Protein AF-A0A2E8VAV9-F1 (afdb_monomer)

Structure (mmCIF, N/CA/C/O backbone):
data_AF-A0A2E8VAV9-F1
#
_entry.id   AF-A0A2E8VAV9-F1
#
loop_
_atom_site.group_PDB
_atom_site.id
_atom_site.type_symbol
_atom_site.label_atom_id
_atom_site.label_alt_id
_atom_site.label_comp_id
_atom_site.label_asym_id
_atom_site.label_entity_id
_atom_site.label_seq_id
_atom_site.pdbx_PDB_ins_code
_atom_site.Cartn_x
_atom_site.Cartn_y
_atom_site.Cartn_z
_atom_site.occupancy
_atom_site.B_iso_or_equiv
_atom_site.auth_seq_id
_atom_site.auth_comp_id
_atom_site.auth_asym_id
_atom_site.auth_atom_id
_atom_site.pdbx_PDB_model_num
ATOM 1 N N . MET A 1 1 ? 38.038 12.857 -55.391 1.00 61.06 1 MET A N 1
ATOM 2 C CA . MET A 1 1 ? 37.938 12.371 -53.999 1.00 61.06 1 MET A CA 1
ATOM 3 C C . MET A 1 1 ? 38.548 10.987 -53.971 1.00 61.06 1 MET A C 1
ATOM 5 O O . MET A 1 1 ? 38.144 10.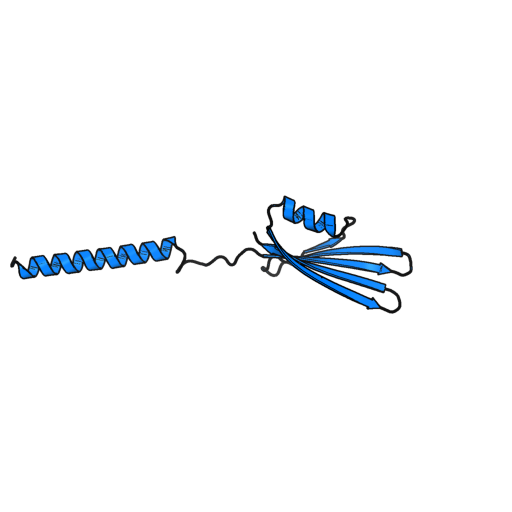172 -54.799 1.00 61.06 1 MET A O 1
ATOM 9 N N . ASN A 1 2 ? 39.559 10.749 -53.139 1.00 81.75 2 ASN A N 1
ATOM 10 C CA . ASN A 1 2 ? 40.266 9.472 -53.166 1.00 81.75 2 ASN A CA 1
ATOM 11 C C . ASN A 1 2 ? 39.434 8.371 -52.483 1.00 81.75 2 ASN A C 1
ATOM 13 O O . ASN A 1 2 ? 38.562 8.671 -51.664 1.00 81.75 2 ASN A O 1
ATOM 17 N N . PRO A 1 3 ? 39.672 7.089 -52.811 1.00 79.69 3 PRO A N 1
ATOM 18 C CA . PRO A 1 3 ? 38.932 5.967 -52.229 1.00 79.69 3 PRO A CA 1
ATOM 19 C C . PRO A 1 3 ? 38.950 5.963 -50.693 1.00 79.69 3 PRO A C 1
ATOM 21 O O . PRO A 1 3 ? 37.939 5.655 -50.065 1.00 79.69 3 PRO A O 1
ATOM 24 N N . THR A 1 4 ? 40.069 6.382 -50.098 1.00 78.44 4 THR A N 1
ATOM 25 C CA . THR A 1 4 ? 40.251 6.521 -48.648 1.00 78.44 4 THR A CA 1
ATOM 26 C C . THR A 1 4 ? 39.309 7.563 -48.046 1.00 78.44 4 THR A C 1
ATOM 28 O 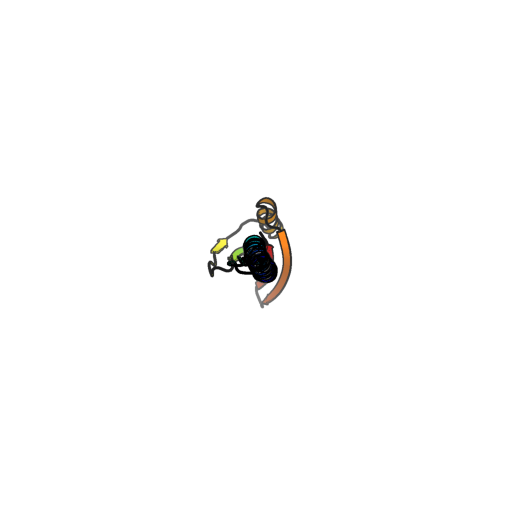O . THR A 1 4 ? 38.622 7.264 -47.076 1.00 78.44 4 THR A O 1
ATOM 31 N N . ASP A 1 5 ? 39.180 8.738 -48.670 1.00 77.94 5 ASP A N 1
ATOM 32 C CA . ASP A 1 5 ? 38.284 9.810 -48.206 1.00 77.94 5 ASP A CA 1
ATOM 33 C C . ASP A 1 5 ? 36.818 9.350 -48.203 1.00 77.94 5 ASP A C 1
ATOM 35 O O . ASP A 1 5 ? 36.033 9.688 -47.316 1.00 77.94 5 ASP A O 1
ATOM 39 N N . ARG A 1 6 ? 36.446 8.532 -49.196 1.00 80.88 6 ARG A N 1
ATOM 40 C CA . ARG A 1 6 ? 35.097 7.969 -49.323 1.00 80.88 6 ARG A CA 1
ATOM 41 C C . ARG A 1 6 ? 34.812 6.927 -48.241 1.00 80.88 6 ARG A C 1
ATOM 43 O O . ARG A 1 6 ? 33.712 6.917 -47.693 1.00 80.88 6 ARG A O 1
ATOM 50 N N . ALA A 1 7 ? 35.791 6.082 -47.921 1.00 85.19 7 ALA A N 1
ATOM 51 C CA . ALA A 1 7 ? 35.685 5.107 -46.839 1.00 85.19 7 ALA A CA 1
ATOM 52 C C . ALA A 1 7 ? 35.594 5.796 -45.467 1.00 85.19 7 ALA A C 1
ATOM 54 O O . ALA A 1 7 ? 34.743 5.436 -44.656 1.00 85.19 7 ALA A O 1
ATOM 55 N N . SER A 1 8 ? 36.400 6.836 -45.231 1.00 86.38 8 SER A N 1
ATOM 56 C CA . SER A 1 8 ? 36.353 7.628 -43.997 1.00 86.38 8 SER A CA 1
ATOM 57 C C . SER A 1 8 ? 34.995 8.303 -43.796 1.00 86.38 8 SER A C 1
ATOM 59 O O . SER A 1 8 ? 34.424 8.203 -42.712 1.00 86.38 8 SER A O 1
ATOM 61 N N . LEU A 1 9 ? 34.426 8.920 -44.838 1.00 87.25 9 LEU A N 1
ATOM 62 C CA . LEU A 1 9 ? 33.085 9.516 -44.769 1.00 87.25 9 LEU A CA 1
ATOM 63 C C . LEU A 1 9 ? 31.996 8.482 -44.464 1.00 87.25 9 LEU A C 1
ATOM 65 O O . LEU A 1 9 ? 31.082 8.762 -43.690 1.00 87.25 9 LEU A O 1
ATOM 69 N N . PHE A 1 10 ? 32.105 7.280 -45.031 1.00 90.56 10 PHE A N 1
ATOM 70 C CA . PHE A 1 10 ? 31.164 6.197 -44.759 1.00 90.56 10 PHE A CA 1
ATOM 71 C C . PHE A 1 10 ? 31.232 5.736 -43.297 1.00 90.56 10 PHE A C 1
ATOM 73 O O . PHE A 1 10 ? 30.199 5.617 -42.643 1.00 90.56 10 PHE A O 1
ATOM 80 N N . ILE A 1 11 ? 32.439 5.551 -42.754 1.00 92.62 11 ILE A N 1
ATOM 81 C CA . ILE A 1 11 ? 32.639 5.153 -41.351 1.00 92.62 11 ILE A CA 1
ATOM 82 C C . ILE A 1 11 ? 32.085 6.212 -40.396 1.00 92.62 11 ILE A C 1
ATOM 84 O O . ILE A 1 11 ? 31.408 5.867 -39.426 1.00 92.62 11 ILE A O 1
ATOM 88 N N . VAL A 1 12 ? 32.327 7.496 -40.677 1.00 92.19 12 VAL A N 1
ATOM 89 C CA . VAL A 1 12 ? 31.799 8.601 -39.864 1.00 92.19 12 VAL A CA 1
ATOM 90 C C . VAL A 1 12 ? 30.271 8.631 -39.921 1.00 92.19 12 VAL A C 1
ATOM 92 O O . VAL A 1 12 ? 29.629 8.747 -38.880 1.00 92.19 12 VAL A O 1
ATOM 95 N N . GLY A 1 13 ? 29.681 8.453 -41.106 1.00 92.75 13 GLY A N 1
ATOM 96 C CA . GLY A 1 13 ? 28.227 8.402 -41.274 1.00 92.75 13 GLY A CA 1
ATOM 97 C C . GLY A 1 13 ? 27.577 7.238 -40.523 1.00 92.75 13 GLY A C 1
ATOM 98 O O . GLY A 1 13 ? 26.599 7.440 -39.805 1.00 92.75 13 GLY A O 1
ATOM 99 N N . VAL A 1 14 ? 28.149 6.034 -40.625 1.00 94.50 14 VAL A N 1
ATOM 100 C CA . VAL A 1 14 ? 27.657 4.848 -39.902 1.00 94.50 14 VAL A CA 1
ATOM 101 C C . VAL A 1 14 ? 27.803 5.029 -38.390 1.00 94.50 14 VAL A C 1
ATOM 103 O O . VAL A 1 14 ? 26.868 4.739 -37.647 1.00 94.50 14 VAL A O 1
ATOM 106 N N . SER A 1 15 ? 28.935 5.563 -37.929 1.00 94.25 15 SER A N 1
ATOM 107 C CA . SER A 1 15 ? 29.163 5.841 -36.505 1.00 94.25 15 SER A CA 1
ATOM 108 C C . SER A 1 15 ? 28.146 6.842 -35.957 1.00 94.25 15 SER A C 1
ATOM 110 O O . SER A 1 15 ? 27.568 6.618 -34.896 1.00 94.25 15 SER A O 1
ATOM 112 N N . LEU A 1 16 ? 27.875 7.919 -36.701 1.00 94.81 16 LEU A N 1
ATOM 113 C CA . LEU A 1 16 ? 26.890 8.924 -36.308 1.00 94.81 16 LEU A CA 1
ATOM 114 C C . LEU A 1 16 ? 25.478 8.331 -36.239 1.00 94.81 16 LEU A C 1
ATOM 116 O O . LEU A 1 16 ? 24.757 8.569 -35.271 1.00 94.81 16 LEU A O 1
ATOM 120 N N . PHE A 1 17 ? 25.100 7.523 -37.232 1.00 95.38 17 PHE A N 1
ATOM 121 C CA . PHE A 1 17 ? 23.807 6.842 -37.247 1.00 95.38 17 PHE A CA 1
ATOM 122 C C . PHE A 1 17 ? 23.633 5.907 -36.043 1.00 95.38 17 PHE A C 1
ATOM 124 O O . PHE A 1 17 ? 22.573 5.904 -35.415 1.00 95.38 17 PHE A O 1
ATOM 131 N N . LEU A 1 18 ? 24.676 5.153 -35.683 1.00 95.25 18 LEU A N 1
ATOM 132 C CA . LEU A 1 18 ? 24.654 4.277 -34.512 1.00 95.25 18 LEU A CA 1
ATOM 133 C C . LEU A 1 18 ? 24.489 5.069 -33.212 1.00 95.25 18 LEU A C 1
ATOM 135 O O . LEU A 1 18 ? 23.650 4.703 -32.397 1.00 95.25 18 LEU A O 1
ATOM 139 N N . ILE A 1 19 ? 25.226 6.170 -33.035 1.00 93.62 19 ILE A N 1
ATOM 140 C CA . ILE A 1 19 ? 25.120 7.019 -31.836 1.00 93.62 19 ILE A CA 1
ATOM 141 C C . ILE A 1 19 ? 23.696 7.566 -31.680 1.00 93.62 19 ILE A C 1
ATOM 143 O O . ILE A 1 19 ? 23.123 7.485 -30.594 1.00 93.62 19 ILE A O 1
ATOM 147 N N . ILE A 1 20 ? 23.104 8.076 -32.765 1.00 91.62 20 ILE A N 1
ATOM 148 C CA . ILE A 1 20 ? 21.733 8.606 -32.748 1.00 91.62 20 ILE A CA 1
ATOM 149 C C . ILE A 1 20 ? 20.728 7.490 -32.442 1.00 91.62 20 ILE A C 1
ATOM 151 O O . ILE A 1 20 ? 19.863 7.668 -31.588 1.00 91.62 20 ILE A O 1
ATOM 155 N N . SER A 1 21 ? 20.862 6.330 -33.088 1.00 90.25 21 SER A N 1
ATOM 156 C CA . SER A 1 21 ? 19.950 5.195 -32.895 1.00 90.25 21 SER A CA 1
ATOM 157 C C . SER A 1 21 ? 19.996 4.658 -31.463 1.00 90.25 21 SER A C 1
ATOM 159 O O . SER A 1 21 ? 18.958 4.378 -30.871 1.00 90.25 21 SER A O 1
ATOM 161 N N . VAL A 1 22 ? 21.193 4.561 -30.880 1.00 88.00 22 VAL A N 1
ATOM 162 C CA . VAL A 1 22 ? 21.384 4.150 -29.484 1.00 88.00 22 VAL A CA 1
ATOM 163 C C . VAL A 1 22 ? 20.801 5.191 -28.525 1.00 88.00 22 VAL A C 1
ATOM 165 O O . VAL A 1 22 ? 20.123 4.823 -27.568 1.00 88.00 22 VAL A O 1
ATOM 168 N N . GLY A 1 23 ? 20.998 6.485 -28.799 1.00 84.44 23 GLY A N 1
ATOM 169 C CA . GLY A 1 23 ? 20.378 7.565 -28.028 1.00 84.44 23 GLY A CA 1
ATOM 170 C C . GLY A 1 23 ? 18.847 7.488 -28.035 1.00 84.44 23 GLY A C 1
ATOM 171 O O . GLY A 1 23 ? 18.230 7.544 -26.973 1.00 84.44 23 GLY A O 1
ATOM 172 N N . PHE A 1 24 ? 18.243 7.270 -29.208 1.00 84.44 24 PHE A N 1
ATOM 173 C CA . PHE A 1 24 ? 16.798 7.060 -29.348 1.00 84.44 24 PHE A CA 1
ATOM 174 C C . PHE A 1 24 ? 16.313 5.819 -28.597 1.00 84.44 24 PHE A C 1
ATOM 176 O O . PHE A 1 24 ? 15.324 5.899 -27.872 1.00 84.44 24 PHE A O 1
ATOM 183 N N . PHE A 1 25 ? 17.028 4.697 -28.706 1.00 83.31 25 PHE A N 1
ATOM 184 C CA . PHE A 1 25 ? 16.687 3.469 -27.989 1.00 83.31 25 PHE A CA 1
ATOM 185 C C . PHE A 1 25 ? 16.674 3.684 -26.471 1.00 83.31 25 PHE A C 1
ATOM 187 O O . PHE A 1 25 ? 15.735 3.280 -25.789 1.00 83.31 25 PHE A O 1
ATOM 194 N N . PHE A 1 26 ? 17.679 4.373 -25.926 1.00 79.38 26 PHE A N 1
ATOM 195 C CA . PHE A 1 26 ? 17.710 4.673 -24.496 1.00 79.38 26 PHE A CA 1
ATOM 196 C C . PHE A 1 26 ? 16.622 5.661 -24.056 1.00 79.38 26 PHE A C 1
ATOM 198 O O . PHE A 1 26 ? 16.134 5.561 -22.927 1.00 79.38 26 PHE A O 1
ATOM 205 N N . GLN A 1 27 ? 16.232 6.595 -24.926 1.00 76.75 27 GLN A N 1
ATOM 206 C CA . GLN A 1 27 ? 15.125 7.513 -24.666 1.00 76.75 27 GLN A CA 1
ATOM 207 C C . GLN A 1 27 ? 13.771 6.784 -24.656 1.00 76.75 27 GLN A C 1
ATOM 209 O O . GLN A 1 27 ? 12.992 6.993 -23.730 1.00 76.75 27 GLN A O 1
ATOM 214 N N . GLU A 1 28 ? 13.500 5.904 -25.627 1.00 72.00 28 GLU A N 1
ATOM 215 C CA . GLU A 1 28 ? 12.261 5.106 -25.673 1.00 72.00 28 GLU A CA 1
ATOM 216 C C . GLU A 1 28 ? 12.137 4.143 -24.491 1.00 72.00 28 GLU A C 1
ATOM 218 O O . GLU A 1 28 ? 11.056 3.985 -23.930 1.00 72.00 28 GLU A O 1
ATOM 223 N N . GLN A 1 29 ? 13.246 3.531 -24.072 1.00 70.50 29 GLN A N 1
ATOM 224 C CA . GLN A 1 29 ? 13.277 2.641 -22.908 1.00 70.50 29 GLN A CA 1
ATOM 225 C C . GLN A 1 29 ? 13.204 3.397 -21.570 1.00 70.50 29 GLN A C 1
ATOM 227 O O . GLN A 1 29 ? 13.252 2.776 -20.511 1.00 70.50 29 GLN A O 1
ATOM 232 N N . GLY A 1 30 ? 13.125 4.734 -21.590 1.00 61.19 30 GLY A N 1
ATOM 233 C CA . GLY A 1 30 ? 13.035 5.548 -20.378 1.00 61.19 30 GLY A CA 1
ATOM 234 C C . GLY A 1 30 ? 14.271 5.458 -19.479 1.00 61.19 30 GLY A C 1
ATOM 235 O O . GLY A 1 30 ? 14.200 5.838 -18.314 1.00 61.19 30 GLY A O 1
ATOM 236 N N . ILE A 1 31 ? 15.412 4.988 -20.000 1.00 66.62 31 ILE A N 1
ATOM 237 C CA . ILE A 1 31 ? 16.658 4.828 -19.229 1.00 66.62 31 ILE A CA 1
ATOM 238 C C . ILE A 1 31 ? 17.217 6.197 -18.813 1.00 66.62 31 ILE A C 1
ATOM 240 O O . ILE A 1 31 ? 17.789 6.325 -17.733 1.00 66.62 31 ILE A O 1
ATOM 244 N N . PHE A 1 32 ? 16.990 7.226 -19.636 1.00 63.78 32 PHE A N 1
ATOM 245 C CA . PHE A 1 32 ? 17.328 8.625 -19.340 1.00 63.78 32 PHE A CA 1
ATOM 246 C C . PHE A 1 32 ? 16.096 9.523 -19.115 1.00 63.78 32 PHE A C 1
ATOM 248 O O . PHE A 1 32 ? 16.238 10.741 -19.027 1.00 63.78 32 PHE A O 1
ATOM 255 N N . GLY A 1 33 ? 14.890 8.947 -19.058 1.00 56.66 33 GLY A N 1
ATOM 256 C CA . GLY A 1 33 ? 13.657 9.680 -18.756 1.00 56.66 33 GLY A CA 1
ATOM 257 C C . GLY A 1 33 ? 13.394 9.755 -17.252 1.00 56.66 33 GLY A C 1
ATOM 258 O O . GLY A 1 33 ? 13.986 9.003 -16.480 1.00 56.66 33 GLY A O 1
ATOM 259 N N . GLU A 1 34 ? 12.481 10.635 -16.825 1.00 54.62 34 GLU A N 1
ATOM 260 C CA . GLU A 1 34 ? 11.915 10.563 -15.474 1.00 54.62 34 GLU A CA 1
ATOM 261 C C . GLU A 1 34 ? 11.302 9.173 -15.285 1.00 54.62 34 GLU A C 1
ATOM 263 O O . GLU A 1 34 ? 10.220 8.875 -15.799 1.00 54.62 34 GLU A O 1
ATOM 268 N N . GLN A 1 35 ? 12.005 8.299 -14.565 1.00 52.31 35 GLN A N 1
ATOM 269 C CA . GLN A 1 35 ? 11.401 7.082 -14.055 1.00 52.31 35 GLN A CA 1
ATOM 270 C C . GLN A 1 35 ? 10.329 7.541 -13.081 1.00 52.31 35 GLN A C 1
ATOM 272 O O . GLN A 1 35 ? 10.639 7.915 -11.951 1.00 52.31 35 GLN A O 1
ATOM 277 N N . LYS A 1 36 ? 9.071 7.573 -13.532 1.00 55.22 36 LYS A N 1
ATOM 278 C CA . LYS A 1 36 ? 7.953 7.759 -12.616 1.00 55.22 36 LYS A CA 1
ATOM 279 C C . LYS A 1 36 ? 8.053 6.608 -11.623 1.00 55.22 36 LYS A C 1
ATOM 281 O O . LYS A 1 36 ? 7.935 5.456 -12.058 1.00 55.22 36 LYS A O 1
ATOM 286 N N . PRO A 1 37 ? 8.348 6.877 -10.339 1.00 57.88 37 PRO A N 1
ATOM 287 C CA . PRO A 1 37 ? 8.350 5.813 -9.357 1.00 57.88 37 PRO A CA 1
ATOM 288 C C . PRO A 1 37 ? 6.982 5.125 -9.436 1.00 57.88 37 PRO A C 1
ATOM 290 O O . PRO A 1 37 ? 5.985 5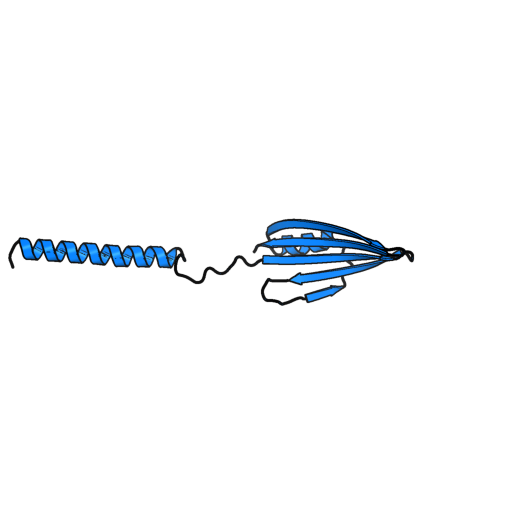.798 -9.730 1.00 57.88 37 PRO A O 1
ATOM 293 N N . PRO A 1 38 ? 6.915 3.797 -9.245 1.00 61.25 38 PRO A N 1
ATOM 294 C CA . PRO A 1 38 ? 5.635 3.111 -9.230 1.00 61.25 38 PRO A CA 1
ATOM 295 C C . PRO A 1 38 ? 4.697 3.844 -8.276 1.00 61.25 38 PRO A C 1
ATOM 297 O O . PRO A 1 38 ? 5.116 4.220 -7.180 1.00 61.25 38 PRO A O 1
ATOM 300 N N . SER A 1 39 ? 3.460 4.094 -8.705 1.00 73.94 39 SER A N 1
ATOM 301 C CA . SER A 1 39 ? 2.494 4.738 -7.823 1.00 73.94 39 SER A CA 1
ATOM 302 C C . SER A 1 39 ? 2.129 3.716 -6.756 1.00 73.94 39 SER A C 1
ATOM 304 O O . SER A 1 39 ? 1.471 2.709 -7.032 1.00 73.94 39 SER A O 1
ATOM 306 N N . TYR A 1 40 ? 2.642 3.937 -5.551 1.00 80.44 40 TYR A N 1
ATOM 307 C CA . TYR A 1 40 ? 2.306 3.135 -4.390 1.00 80.44 40 TYR A CA 1
ATOM 308 C C . TYR A 1 40 ? 1.156 3.800 -3.651 1.00 80.44 40 TYR A C 1
ATOM 310 O O . TYR A 1 40 ? 1.078 5.021 -3.564 1.00 80.44 40 TYR A O 1
ATOM 318 N N . LEU A 1 41 ? 0.265 2.979 -3.113 1.00 86.38 41 LEU A N 1
ATOM 319 C CA . LEU A 1 41 ? -0.757 3.422 -2.183 1.00 86.38 41 LEU A CA 1
ATOM 320 C C . LEU A 1 41 ? -0.634 2.578 -0.919 1.00 86.38 41 LEU A C 1
ATOM 322 O O . LEU A 1 41 ? -0.797 1.358 -0.954 1.00 86.38 41 LEU A O 1
ATOM 326 N N . ILE A 1 42 ? -0.340 3.225 0.200 1.00 88.62 42 ILE A N 1
ATOM 327 C CA . ILE A 1 42 ? -0.286 2.598 1.513 1.00 88.62 42 ILE A CA 1
ATOM 328 C C . ILE A 1 42 ? -1.604 2.907 2.216 1.00 88.62 42 ILE A C 1
ATOM 330 O O . ILE A 1 42 ? -1.946 4.060 2.464 1.00 88.62 42 ILE A O 1
ATOM 334 N N . VAL A 1 43 ? -2.355 1.860 2.543 1.00 89.25 43 VAL A N 1
ATOM 335 C CA . VAL A 1 43 ? -3.629 1.964 3.254 1.00 89.25 43 VAL A CA 1
ATOM 336 C C . VAL A 1 43 ? -3.450 1.400 4.653 1.00 89.25 43 VAL A C 1
ATOM 338 O O . VAL A 1 43 ? -3.281 0.194 4.826 1.00 89.25 43 VAL A O 1
ATOM 341 N N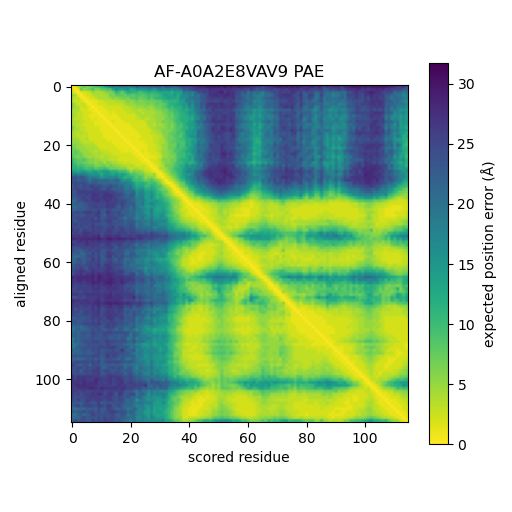 . THR A 1 44 ? -3.510 2.259 5.666 1.00 89.38 44 THR A N 1
ATOM 342 C CA . THR A 1 44 ? -3.456 1.852 7.075 1.00 89.38 44 THR A CA 1
ATOM 343 C C . THR A 1 44 ? -4.855 1.850 7.670 1.00 89.38 44 THR A C 1
ATOM 345 O O . THR A 1 44 ? -5.513 2.879 7.745 1.00 89.38 44 THR A O 1
ATOM 348 N N . ILE A 1 45 ? -5.314 0.693 8.125 1.00 90.38 45 ILE A N 1
ATOM 349 C CA . ILE A 1 45 ? -6.610 0.490 8.764 1.00 90.38 45 ILE A CA 1
ATOM 350 C C . ILE A 1 45 ? -6.358 0.309 10.260 1.00 90.38 45 ILE A C 1
ATOM 352 O O . ILE A 1 45 ? -5.837 -0.717 10.689 1.00 90.38 45 ILE A O 1
ATOM 356 N N . SER A 1 46 ? -6.730 1.304 11.055 1.00 89.31 46 SER A N 1
ATOM 357 C CA . SER A 1 46 ? -6.696 1.249 12.514 1.00 89.31 46 SER A CA 1
ATOM 358 C C . SER A 1 46 ? -8.073 0.863 13.032 1.00 89.31 46 SER A C 1
ATOM 360 O O . SER A 1 46 ? -9.017 1.639 12.900 1.00 89.31 46 SER A O 1
ATOM 362 N N . LEU A 1 47 ? -8.176 -0.309 13.644 1.00 88.50 47 LEU A N 1
ATOM 363 C CA . LEU A 1 47 ? -9.358 -0.788 14.343 1.00 88.50 47 LEU A CA 1
ATOM 364 C C . LEU A 1 47 ? -9.107 -0.706 15.848 1.00 88.50 47 LEU A C 1
ATOM 366 O O . LEU A 1 47 ? -8.176 -1.323 16.352 1.00 88.50 47 LEU A O 1
ATOM 370 N N . GLU A 1 48 ? -9.922 0.066 16.548 1.00 87.06 48 GLU A N 1
ATOM 371 C CA . GLU A 1 48 ? -9.864 0.219 17.999 1.00 87.06 48 GLU A CA 1
ATOM 372 C C . GLU A 1 48 ? -11.177 -0.283 18.599 1.00 87.06 48 GLU A C 1
ATOM 374 O O . GLU A 1 48 ? -12.255 0.173 18.206 1.00 87.06 48 GLU A O 1
ATOM 379 N N . GLU A 1 49 ? -11.077 -1.248 19.509 1.00 84.00 49 GLU A N 1
ATOM 380 C CA . GLU A 1 49 ? -12.195 -1.817 20.257 1.00 84.00 49 GLU A CA 1
ATOM 381 C C . GLU A 1 49 ? -12.018 -1.481 21.741 1.00 84.00 49 GLU A C 1
ATOM 383 O O . GLU A 1 49 ? -10.991 -1.783 22.359 1.00 84.00 49 GLU A O 1
ATOM 388 N N . SER A 1 50 ? -13.008 -0.792 22.306 1.00 80.44 50 SER A N 1
ATOM 389 C CA . SER A 1 50 ? -13.040 -0.454 23.729 1.00 80.44 50 SER A CA 1
ATOM 390 C C . SER A 1 50 ? -13.712 -1.565 24.544 1.00 80.44 50 SER A C 1
ATOM 392 O O . SER A 1 50 ? -14.512 -2.342 24.023 1.00 80.44 50 SER A O 1
ATOM 394 N N . ILE A 1 51 ? -13.483 -1.591 25.865 1.00 74.44 51 ILE A N 1
ATOM 395 C CA . ILE A 1 51 ? -14.212 -2.503 26.777 1.00 74.44 51 ILE A CA 1
ATOM 396 C C . ILE A 1 51 ? -15.740 -2.295 26.691 1.00 74.44 51 ILE A C 1
ATOM 398 O O . ILE A 1 51 ? -16.506 -3.223 26.935 1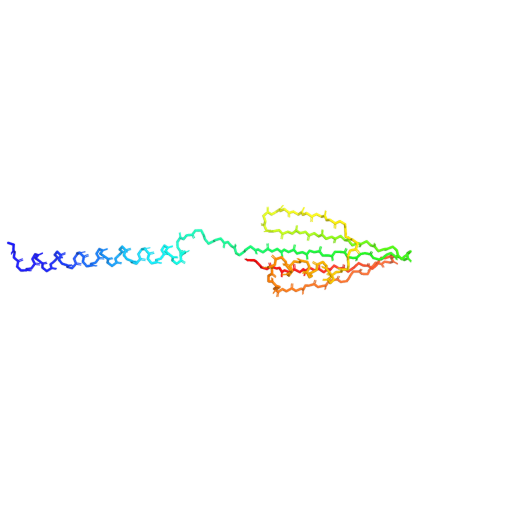.00 74.44 51 ILE A O 1
ATOM 402 N N . SER A 1 52 ? -16.206 -1.092 26.328 1.00 77.00 52 SER A N 1
ATOM 403 C CA . SER A 1 52 ? -17.638 -0.812 26.138 1.00 77.00 52 SER A CA 1
ATOM 404 C C . SER A 1 52 ? -18.220 -1.411 24.848 1.00 77.00 52 SER A C 1
ATOM 406 O O . SER A 1 52 ? -19.419 -1.274 24.613 1.00 77.00 52 SER A O 1
ATOM 408 N N . GLY A 1 53 ? -17.407 -2.087 24.027 1.00 75.19 53 GLY A N 1
ATOM 409 C CA . GLY A 1 53 ? -17.811 -2.687 22.755 1.00 75.19 53 GLY A CA 1
ATOM 410 C C . GLY A 1 53 ? -17.916 -1.682 21.606 1.00 75.19 53 GLY A C 1
ATOM 411 O O . GLY A 1 53 ? -18.384 -2.036 20.521 1.00 75.19 53 GLY A O 1
ATOM 412 N N . GLU A 1 54 ? -17.492 -0.433 21.818 1.00 79.25 54 GLU A N 1
ATOM 413 C CA . GLU A 1 54 ? -17.425 0.556 20.747 1.00 79.25 54 GLU A CA 1
ATOM 414 C C . GLU A 1 54 ? -16.268 0.213 19.809 1.00 79.25 54 GLU A C 1
ATOM 416 O O . GLU A 1 54 ? -15.129 0.021 20.238 1.00 79.25 54 GLU A O 1
ATOM 421 N N . LYS A 1 55 ? -16.577 0.142 18.511 1.00 81.69 55 LYS A N 1
ATOM 422 C CA . LYS A 1 55 ? -15.616 -0.145 17.445 1.00 81.69 55 LYS A CA 1
ATOM 423 C C . LYS A 1 55 ? -15.395 1.100 16.615 1.00 81.69 55 LYS A C 1
ATOM 425 O O . LYS A 1 55 ? -16.331 1.619 16.008 1.00 81.69 55 LYS A O 1
ATOM 430 N N . LYS A 1 56 ? -14.147 1.545 16.539 1.00 83.88 56 LYS A N 1
ATOM 431 C CA . LYS A 1 56 ? -13.736 2.664 15.696 1.00 83.88 56 LYS A CA 1
ATOM 432 C C . LYS A 1 56 ? -12.770 2.165 14.635 1.00 83.88 56 LYS A C 1
ATOM 434 O O . LYS A 1 56 ? -11.716 1.631 14.963 1.00 83.88 56 LYS A O 1
ATOM 439 N N . ILE A 1 57 ? -13.122 2.359 13.365 1.00 86.06 57 ILE A N 1
ATOM 440 C CA . ILE A 1 57 ? -12.259 2.026 12.229 1.00 86.06 57 ILE A CA 1
ATOM 441 C C . ILE A 1 57 ? -11.860 3.323 11.537 1.00 86.06 57 ILE A C 1
ATOM 443 O O . ILE A 1 57 ? -12.712 4.069 11.051 1.00 86.06 57 ILE A O 1
ATOM 447 N N . VAL A 1 58 ? -10.561 3.593 11.498 1.00 86.19 58 VAL A N 1
ATOM 448 C CA . VAL A 1 58 ? -9.982 4.742 10.799 1.00 86.19 58 VAL A CA 1
ATOM 449 C C . VAL A 1 58 ? -9.084 4.223 9.691 1.00 86.19 58 VAL A C 1
ATOM 451 O O . VAL A 1 58 ? -8.241 3.362 9.932 1.00 86.19 58 VAL A O 1
ATOM 454 N N . VAL A 1 59 ? -9.279 4.731 8.481 1.00 86.88 59 VAL A N 1
ATOM 455 C CA . VAL A 1 59 ? -8.479 4.389 7.306 1.00 86.88 59 VAL A CA 1
ATOM 456 C C . VAL A 1 59 ? -7.618 5.589 6.951 1.00 86.88 59 VAL A C 1
ATOM 458 O O . VAL A 1 59 ? -8.145 6.688 6.804 1.00 86.88 59 VAL A O 1
ATOM 461 N N . TYR A 1 60 ? -6.316 5.370 6.828 1.00 86.69 60 TYR A N 1
ATOM 462 C CA . TYR A 1 60 ? -5.345 6.345 6.357 1.00 86.69 60 TYR A CA 1
ATOM 463 C C . TYR A 1 60 ? -4.849 5.912 4.986 1.00 86.69 60 TYR A C 1
ATOM 465 O O . TYR A 1 60 ? -4.409 4.775 4.830 1.00 86.69 60 TYR A O 1
ATOM 473 N N . GLU A 1 61 ? -4.927 6.808 4.017 1.00 87.44 61 GLU A N 1
ATOM 474 C CA . GLU A 1 61 ? -4.364 6.632 2.680 1.00 87.44 61 GLU A CA 1
ATOM 475 C C . GLU A 1 61 ? -3.113 7.501 2.557 1.00 87.44 61 GLU A C 1
ATOM 477 O O . GLU A 1 61 ? -3.167 8.677 2.917 1.00 87.44 61 GLU A O 1
ATOM 482 N N . ASP A 1 62 ? -2.018 6.922 2.067 1.00 84.75 62 ASP A N 1
ATOM 483 C CA . ASP A 1 62 ? -0.774 7.612 1.719 1.00 84.75 62 ASP A CA 1
ATOM 484 C C . ASP A 1 62 ? -0.351 7.187 0.306 1.00 84.75 62 ASP A C 1
ATOM 486 O O . ASP A 1 62 ? -0.108 6.007 0.043 1.00 84.75 62 ASP A O 1
ATOM 490 N N . ASP A 1 63 ? -0.316 8.145 -0.616 1.00 80.00 63 ASP A N 1
ATOM 491 C CA . ASP A 1 63 ? 0.047 7.964 -2.026 1.00 80.00 63 ASP A CA 1
ATOM 492 C C . ASP A 1 63 ? 1.543 8.207 -2.306 1.00 80.00 63 ASP A C 1
ATOM 494 O O . ASP A 1 63 ? 1.967 8.246 -3.462 1.00 80.00 63 ASP A O 1
ATOM 498 N N . GLY A 1 64 ? 2.356 8.387 -1.257 1.00 71.38 64 GLY A N 1
ATOM 499 C CA . GLY A 1 64 ? 3.780 8.699 -1.363 1.00 71.38 64 GLY A CA 1
ATOM 500 C C . GLY A 1 64 ? 4.075 10.164 -1.708 1.00 71.38 64 GLY A C 1
ATOM 501 O O . GLY A 1 64 ? 5.239 10.565 -1.686 1.00 71.38 64 GLY A O 1
ATOM 502 N N . GLU A 1 65 ? 3.055 10.991 -1.969 1.00 70.50 65 GLU A N 1
ATOM 503 C CA . GLU A 1 65 ? 3.187 12.433 -2.218 1.00 70.50 65 GLU A CA 1
ATOM 504 C C . GLU A 1 65 ? 2.946 13.276 -0.946 1.00 70.50 65 GLU A C 1
ATOM 506 O O . GLU A 1 65 ? 2.649 14.470 -1.033 1.00 70.50 65 GLU A O 1
ATOM 511 N N . ASN A 1 66 ? 3.084 12.678 0.248 1.00 59.16 66 ASN A N 1
ATOM 512 C CA . ASN A 1 66 ? 2.773 13.280 1.558 1.00 59.16 66 ASN A CA 1
ATOM 513 C C . ASN A 1 66 ? 1.295 13.684 1.744 1.00 59.16 66 ASN A C 1
ATOM 515 O O . ASN A 1 66 ? 0.986 14.558 2.562 1.00 59.16 66 ASN A O 1
ATOM 519 N N . LYS A 1 67 ? 0.353 13.060 1.028 1.00 62.16 67 LYS A N 1
ATOM 520 C CA . LYS A 1 67 ? -1.083 13.289 1.245 1.00 62.16 67 LYS A CA 1
ATOM 521 C C . LYS A 1 67 ? -1.646 12.200 2.145 1.00 62.16 67 LYS A C 1
ATOM 523 O O . LYS A 1 67 ? -2.032 11.140 1.674 1.00 62.16 67 LYS A O 1
ATOM 528 N N . ILE A 1 68 ? -1.727 12.488 3.444 1.00 70.25 68 ILE A N 1
ATOM 529 C CA . ILE A 1 68 ? -2.401 11.608 4.405 1.00 70.25 68 ILE A CA 1
ATOM 530 C C . ILE A 1 68 ? -3.880 11.991 4.470 1.00 70.25 68 ILE A C 1
ATOM 532 O O . ILE A 1 68 ? -4.230 13.030 5.034 1.00 70.25 68 ILE A O 1
ATOM 536 N N . ASN A 1 69 ? -4.752 11.135 3.940 1.00 75.75 69 ASN A N 1
ATOM 537 C CA . ASN A 1 69 ? -6.201 11.288 4.079 1.00 75.75 69 ASN A CA 1
ATOM 538 C C . ASN A 1 69 ? -6.731 10.303 5.120 1.00 75.75 69 ASN A C 1
ATOM 540 O O . ASN A 1 69 ? -6.592 9.095 4.955 1.00 75.75 69 ASN A O 1
ATOM 544 N N . ALA A 1 70 ? -7.350 10.818 6.184 1.00 77.75 70 ALA A N 1
ATOM 545 C CA . ALA A 1 70 ? -7.993 10.003 7.209 1.00 77.75 70 ALA A CA 1
ATOM 546 C C . ALA A 1 70 ? -9.510 9.976 6.993 1.00 77.75 70 ALA A C 1
ATOM 548 O O . ALA A 1 70 ? -10.149 11.027 6.938 1.00 77.75 70 ALA A O 1
ATOM 549 N N . ASN A 1 71 ? -10.096 8.782 6.923 1.00 80.69 71 ASN A N 1
ATOM 550 C CA . ASN A 1 71 ? -11.540 8.607 6.818 1.00 80.69 71 ASN A CA 1
ATOM 551 C C . ASN A 1 71 ? -12.053 7.608 7.862 1.00 80.69 71 ASN A C 1
ATOM 553 O O . ASN A 1 71 ? -11.461 6.547 8.076 1.00 80.69 71 ASN A O 1
ATOM 557 N N . ILE A 1 72 ? -13.159 7.950 8.524 1.00 75.19 72 ILE A N 1
ATOM 558 C CA . ILE A 1 72 ? -13.829 7.049 9.464 1.00 75.19 72 ILE A CA 1
ATOM 559 C C . ILE A 1 72 ? -14.704 6.111 8.642 1.00 75.19 72 ILE A C 1
ATOM 561 O O . ILE A 1 72 ? -15.581 6.550 7.902 1.00 75.19 72 ILE A O 1
ATOM 565 N N . SER A 1 73 ? -14.467 4.811 8.778 1.00 77.88 73 SER A N 1
ATOM 566 C CA . SER A 1 73 ? -15.181 3.793 8.017 1.00 77.88 73 SER A CA 1
ATOM 567 C C . SER A 1 73 ? -16.091 2.977 8.924 1.00 77.88 73 SER A C 1
ATOM 569 O O . SER A 1 73 ? -15.728 2.626 10.043 1.00 77.88 73 SER A O 1
ATOM 571 N N . SER A 1 74 ? -17.274 2.630 8.424 1.00 78.31 74 SER A N 1
ATOM 572 C CA . SER A 1 74 ? -18.134 1.598 9.016 1.00 78.31 74 SER A CA 1
ATOM 573 C C . SER A 1 74 ? -17.911 0.221 8.381 1.00 78.31 74 SER A C 1
ATOM 575 O O . SER A 1 74 ? -18.524 -0.765 8.791 1.00 78.31 74 SER A O 1
ATOM 577 N N . PHE A 1 75 ? -17.053 0.131 7.360 1.00 81.00 75 PHE A N 1
ATOM 578 C CA . PHE A 1 75 ? -16.774 -1.112 6.652 1.00 81.00 75 PHE A CA 1
ATOM 579 C C . PHE A 1 75 ? -15.735 -1.967 7.375 1.00 81.00 75 PHE A C 1
ATOM 581 O O . PHE A 1 75 ? -14.805 -1.459 7.998 1.00 81.00 75 PHE A O 1
ATOM 588 N N . SER A 1 76 ? -15.860 -3.289 7.228 1.00 83.69 76 SER A N 1
ATOM 589 C CA . SER A 1 76 ? -14.838 -4.223 7.696 1.00 83.69 76 SER A CA 1
ATOM 590 C C . SER A 1 76 ? -13.511 -3.997 6.967 1.00 83.69 76 SER A C 1
ATOM 592 O O . SER A 1 76 ? -13.482 -3.577 5.807 1.00 83.69 76 SER A O 1
ATOM 594 N N . SER A 1 77 ? -12.404 -4.347 7.624 1.00 81.88 77 SER A N 1
ATOM 595 C CA . SER A 1 77 ? -11.056 -4.265 7.047 1.00 81.88 77 SER A CA 1
ATOM 596 C C . SER A 1 77 ? -10.937 -5.001 5.707 1.00 81.88 77 SER A C 1
ATOM 598 O O . SER A 1 77 ? -10.310 -4.497 4.783 1.00 81.88 77 SER A O 1
ATOM 600 N N . VAL A 1 78 ? -11.605 -6.150 5.557 1.00 85.50 78 VAL A N 1
ATOM 601 C CA . VAL A 1 78 ? -11.651 -6.912 4.296 1.00 85.50 78 VAL A CA 1
ATOM 602 C C . VAL A 1 78 ? -12.352 -6.127 3.186 1.00 85.50 78 VAL A C 1
ATOM 604 O O . VAL A 1 78 ? -11.855 -6.063 2.066 1.00 85.50 78 VAL A O 1
ATOM 607 N N . LYS A 1 79 ? -13.489 -5.492 3.490 1.00 87.38 79 LYS A N 1
ATOM 608 C CA . LYS A 1 79 ? -14.239 -4.710 2.501 1.00 87.38 79 LYS A CA 1
ATOM 609 C C . LYS A 1 79 ? -13.475 -3.454 2.070 1.00 87.38 79 LYS A C 1
ATOM 611 O O . LYS A 1 79 ? -13.533 -3.089 0.902 1.00 87.38 79 LYS A O 1
ATOM 616 N N . ILE A 1 80 ? -12.727 -2.838 2.988 1.00 86.94 80 ILE A N 1
ATOM 617 C CA . ILE A 1 80 ? -11.828 -1.717 2.677 1.00 86.94 80 ILE A CA 1
ATOM 618 C C . ILE A 1 80 ? -10.730 -2.162 1.703 1.00 86.94 80 ILE A C 1
ATOM 620 O O . ILE A 1 80 ? -10.482 -1.473 0.724 1.00 86.94 80 ILE A O 1
ATOM 624 N N . ILE A 1 81 ? -10.108 -3.323 1.921 1.00 86.94 81 ILE A N 1
ATOM 625 C CA . ILE A 1 81 ? -9.074 -3.858 1.017 1.00 86.94 81 ILE A CA 1
ATOM 626 C C . ILE A 1 81 ? -9.659 -4.164 -0.368 1.00 86.94 81 ILE A C 1
ATOM 628 O O . ILE A 1 81 ? -9.096 -3.742 -1.377 1.00 86.94 81 ILE A O 1
ATOM 632 N N . ASN A 1 82 ? -10.812 -4.839 -0.422 1.00 90.19 82 ASN A N 1
ATOM 633 C CA . ASN A 1 82 ? -11.466 -5.187 -1.686 1.00 90.19 82 ASN A CA 1
ATOM 634 C C . ASN A 1 82 ? -11.826 -3.956 -2.523 1.00 90.19 82 ASN A C 1
ATOM 636 O O . ASN A 1 82 ? -11.683 -3.995 -3.739 1.00 90.19 82 ASN A O 1
ATOM 640 N N . TYR A 1 83 ? -12.215 -2.849 -1.889 1.00 90.00 83 TYR A N 1
ATOM 641 C CA . TYR A 1 83 ? -12.485 -1.593 -2.591 1.00 90.00 83 TYR A CA 1
ATOM 642 C C . TYR A 1 83 ? -11.283 -1.092 -3.414 1.00 90.00 83 TYR A C 1
ATOM 644 O O . TYR A 1 83 ? -11.469 -0.570 -4.512 1.00 90.00 83 TYR A O 1
ATOM 652 N N . TYR A 1 84 ? -10.048 -1.270 -2.932 1.00 89.31 84 TYR A N 1
ATOM 653 C CA . TYR A 1 84 ? -8.854 -0.890 -3.696 1.00 89.31 84 TYR A CA 1
ATOM 654 C C . TYR A 1 84 ? -8.536 -1.881 -4.814 1.00 89.31 84 TYR A C 1
ATOM 656 O O . TYR A 1 84 ? -8.180 -1.460 -5.913 1.00 89.31 84 TYR A O 1
ATOM 664 N N . LEU A 1 85 ? -8.744 -3.178 -4.578 1.00 89.56 85 LEU A N 1
ATOM 665 C CA . LEU A 1 85 ? -8.604 -4.198 -5.622 1.00 89.56 85 LEU A CA 1
ATOM 666 C C . LEU A 1 85 ? -9.582 -3.948 -6.783 1.00 89.56 85 LEU A C 1
ATOM 668 O O . LEU A 1 85 ? -9.184 -3.969 -7.944 1.00 89.56 85 LEU A O 1
ATOM 672 N N . GLU A 1 86 ? -10.841 -3.616 -6.481 1.00 91.62 86 GLU A N 1
ATOM 673 C CA . GLU A 1 86 ? -11.866 -3.265 -7.479 1.00 91.62 86 GLU A CA 1
ATOM 674 C C . GLU A 1 86 ? -11.520 -1.991 -8.269 1.00 91.62 86 GLU A C 1
ATOM 676 O O . GLU A 1 86 ? -11.925 -1.837 -9.421 1.00 91.62 86 GLU A O 1
ATOM 681 N N . LYS A 1 87 ? -10.723 -1.089 -7.684 1.00 87.69 87 LYS A N 1
ATOM 682 C CA . LYS A 1 87 ? -10.191 0.111 -8.351 1.00 87.69 87 LYS A CA 1
ATOM 683 C C . LYS A 1 87 ? -8.966 -0.148 -9.235 1.00 87.69 87 LYS A C 1
ATOM 685 O O . LYS A 1 87 ? -8.428 0.806 -9.809 1.00 87.69 87 LYS A O 1
ATOM 690 N N . GLY A 1 88 ? -8.534 -1.403 -9.348 1.00 86.25 88 GLY A N 1
ATOM 691 C CA . GLY A 1 88 ? -7.408 -1.815 -10.182 1.00 86.25 88 GLY A CA 1
ATOM 692 C C . GLY A 1 88 ? -6.043 -1.632 -9.525 1.00 86.25 88 GLY A C 1
ATOM 693 O O . GLY A 1 88 ? -5.053 -1.536 -10.239 1.00 86.25 88 GLY A O 1
ATOM 694 N N . TYR A 1 89 ? -5.979 -1.544 -8.194 1.00 89.31 89 TYR A N 1
ATOM 695 C CA . TYR A 1 89 ? -4.708 -1.628 -7.480 1.00 89.31 89 TYR A CA 1
ATOM 696 C C . TYR A 1 89 ? -4.277 -3.089 -7.317 1.00 89.31 89 TYR A C 1
ATOM 698 O O . TYR A 1 89 ? -5.083 -3.951 -6.964 1.00 89.31 89 TYR A O 1
ATOM 706 N N . GLU A 1 90 ? -2.991 -3.357 -7.504 1.00 89.94 90 GLU A N 1
ATOM 707 C CA . GLU A 1 90 ? -2.380 -4.654 -7.230 1.00 89.94 90 GLU A CA 1
ATOM 708 C C . GLU A 1 90 ? -1.956 -4.742 -5.762 1.00 89.94 90 GLU A C 1
ATOM 710 O O . GLU A 1 90 ? -1.315 -3.836 -5.227 1.00 89.94 90 GLU A O 1
ATOM 715 N N . PHE A 1 91 ? -2.299 -5.847 -5.100 1.00 89.38 91 PHE A N 1
ATOM 716 C CA . PHE A 1 91 ? -1.845 -6.134 -3.741 1.00 89.38 91 PHE A CA 1
ATOM 717 C C . PHE A 1 91 ? -0.357 -6.502 -3.733 1.00 89.38 91 PHE A C 1
ATOM 719 O O . PHE A 1 91 ? 0.055 -7.413 -4.449 1.00 89.38 91 PHE A O 1
ATOM 726 N N . ILE A 1 92 ? 0.431 -5.843 -2.880 1.00 90.75 92 ILE A N 1
ATOM 727 C CA . ILE A 1 92 ? 1.853 -6.155 -2.688 1.00 90.75 92 ILE A CA 1
ATOM 728 C C . ILE A 1 92 ? 2.055 -6.947 -1.399 1.00 90.75 92 ILE A C 1
ATOM 730 O O . ILE A 1 92 ? 2.608 -8.044 -1.411 1.00 90.75 92 ILE A O 1
ATOM 734 N N . THR A 1 93 ? 1.660 -6.363 -0.268 1.00 90.25 93 THR A N 1
ATOM 735 C CA . THR A 1 93 ? 1.906 -6.939 1.055 1.00 90.25 93 THR A CA 1
ATOM 736 C C . THR A 1 93 ? 0.948 -6.383 2.101 1.00 90.25 93 THR A C 1
ATOM 738 O O . THR A 1 93 ? 0.327 -5.332 1.916 1.00 90.25 93 THR A O 1
ATOM 741 N N . VAL A 1 94 ? 0.847 -7.098 3.219 1.00 92.75 94 VAL A N 1
ATOM 742 C CA . VAL A 1 94 ? 0.103 -6.691 4.407 1.00 92.75 94 VAL A CA 1
ATOM 743 C C . VAL A 1 94 ? 0.964 -6.879 5.647 1.00 92.75 94 VAL A C 1
ATOM 745 O O . VAL A 1 94 ? 1.595 -7.917 5.835 1.00 92.75 94 VAL A O 1
ATOM 748 N N . PHE A 1 95 ? 0.950 -5.871 6.507 1.00 92.25 95 PHE A N 1
ATOM 749 C CA . PHE A 1 95 ? 1.490 -5.927 7.854 1.00 92.25 95 PHE A CA 1
ATOM 750 C C . PHE A 1 95 ? 0.348 -5.739 8.850 1.00 92.25 95 PHE A C 1
ATOM 752 O O . PHE A 1 95 ? -0.535 -4.908 8.636 1.00 92.25 95 PHE A O 1
ATOM 759 N N . GLU A 1 96 ? 0.350 -6.519 9.925 1.00 92.12 96 GLU A N 1
ATOM 760 C CA . GLU A 1 96 ? -0.619 -6.391 11.008 1.00 92.12 96 GLU A CA 1
ATOM 761 C C . GLU A 1 96 ? 0.118 -6.291 12.339 1.00 92.12 96 GLU A C 1
ATOM 763 O O . GLU A 1 96 ? 0.966 -7.122 12.659 1.00 92.12 96 GLU A O 1
ATOM 768 N N . GLU A 1 97 ? -0.244 -5.281 13.117 1.00 91.88 97 GLU A N 1
ATOM 769 C CA . GLU A 1 97 ? 0.236 -5.055 14.468 1.00 91.88 97 GLU A CA 1
ATOM 770 C C . GLU A 1 97 ? -0.957 -5.014 15.418 1.00 91.88 97 GLU A C 1
ATOM 772 O O . GLU A 1 97 ? -1.969 -4.362 15.151 1.00 91.88 97 GLU A O 1
ATOM 777 N N . LYS A 1 98 ? -0.836 -5.713 16.545 1.00 90.81 98 LYS A N 1
ATOM 778 C CA . LYS A 1 98 ? -1.829 -5.684 17.616 1.00 90.81 98 LYS A CA 1
ATOM 779 C C . LYS A 1 98 ? -1.213 -5.069 18.854 1.00 90.81 98 LYS A C 1
ATOM 781 O O . LYS A 1 98 ? -0.196 -5.545 19.351 1.00 90.81 98 LYS A O 1
ATOM 786 N N . ILE A 1 99 ? -1.860 -4.026 19.347 1.00 89.25 99 ILE A N 1
ATOM 787 C CA . ILE A 1 99 ? -1.469 -3.283 20.533 1.00 89.25 99 ILE A CA 1
ATOM 788 C C . ILE A 1 99 ? -2.565 -3.492 21.570 1.00 89.25 99 ILE A C 1
ATOM 790 O O . ILE A 1 99 ? -3.719 -3.112 21.365 1.00 89.25 99 ILE A O 1
ATOM 794 N N . PHE A 1 100 ? -2.187 -4.099 22.688 1.00 86.12 100 PHE A N 1
ATOM 795 C CA . PHE A 1 100 ? -3.072 -4.321 23.822 1.00 86.12 100 PHE A CA 1
ATOM 796 C C . PHE A 1 100 ? -2.774 -3.273 24.895 1.00 86.12 100 PHE A C 1
ATOM 798 O O . PHE A 1 100 ? -1.655 -3.194 25.399 1.00 86.12 100 PHE A O 1
ATOM 805 N N . GLY A 1 101 ?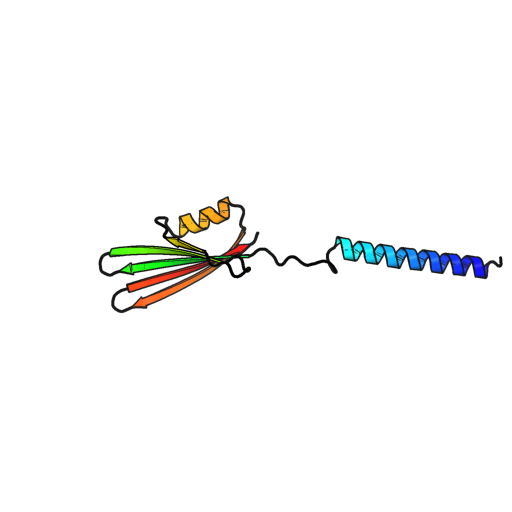 -3.771 -2.458 25.227 1.00 80.69 101 GLY A N 1
ATOM 806 C CA . GLY A 1 101 ? -3.766 -1.572 26.388 1.00 80.69 101 GLY A CA 1
ATOM 807 C C . GLY A 1 101 ? -4.653 -2.122 27.505 1.00 80.69 101 GLY A C 1
ATOM 808 O O . GLY A 1 101 ? -5.452 -3.028 27.288 1.00 80.69 101 GLY A O 1
ATOM 809 N N . GLU A 1 102 ? -4.573 -1.535 28.704 1.00 78.00 102 GLU A N 1
ATOM 810 C CA . GLU A 1 102 ? -5.406 -1.942 29.854 1.00 78.00 102 GLU A CA 1
ATOM 811 C C . GLU A 1 102 ? -6.917 -1.910 29.567 1.00 78.00 102 GLU A C 1
ATOM 813 O O . GLU A 1 102 ? -7.680 -2.620 30.220 1.00 78.00 102 GLU A O 1
ATOM 818 N N . LYS A 1 103 ? -7.366 -1.067 28.625 1.00 79.00 103 LYS A N 1
ATOM 819 C CA . LYS A 1 103 ? -8.791 -0.881 28.304 1.00 79.00 103 LYS A CA 1
ATOM 820 C C . LYS A 1 103 ? -9.117 -0.799 26.817 1.00 79.00 103 LYS A C 1
ATOM 822 O O . LYS A 1 103 ? -10.238 -0.444 26.451 1.00 79.00 103 LYS A O 1
ATOM 827 N N . THR A 1 1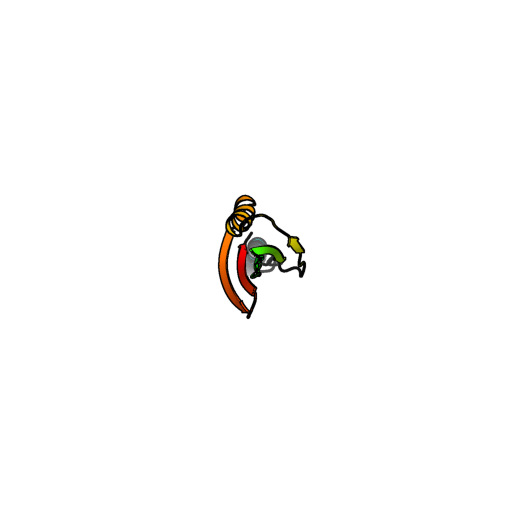04 ? -8.145 -1.079 25.965 1.00 79.25 104 THR A N 1
ATOM 828 C CA . THR A 1 104 ? -8.294 -0.935 24.521 1.00 79.25 104 THR A CA 1
ATOM 829 C C . THR A 1 104 ? -7.526 -2.036 23.817 1.00 79.25 104 THR A C 1
ATOM 831 O O . THR A 1 104 ? -6.371 -2.309 24.140 1.00 79.25 104 THR A O 1
ATOM 834 N N . GLU A 1 105 ? -8.165 -2.660 22.835 1.00 86.00 105 GLU A N 1
ATOM 835 C CA . GLU A 1 105 ? -7.481 -3.487 21.848 1.00 86.00 105 GLU A CA 1
ATOM 836 C C . GLU A 1 105 ? -7.412 -2.691 20.549 1.00 86.00 105 GLU A C 1
ATOM 838 O O . GLU A 1 105 ? -8.434 -2.287 19.991 1.00 86.00 105 GLU A O 1
ATOM 843 N N . LYS A 1 106 ? -6.194 -2.437 20.071 1.00 87.56 106 LYS A N 1
ATOM 844 C CA . LYS A 1 106 ? -5.964 -1.731 18.817 1.00 87.56 106 LYS A CA 1
ATOM 845 C C . LYS A 1 106 ? -5.275 -2.660 17.831 1.00 87.56 106 LYS A C 1
ATOM 847 O O . LYS A 1 106 ? -4.146 -3.081 18.052 1.00 87.56 106 LYS A O 1
ATOM 852 N N . THR A 1 107 ? -5.941 -2.956 16.723 1.00 89.81 107 THR A N 1
ATOM 853 C CA . THR A 1 107 ? -5.360 -3.667 15.580 1.00 89.81 107 THR A CA 1
ATOM 854 C C . THR A 1 107 ? -5.065 -2.664 14.473 1.00 89.81 107 THR A C 1
ATOM 856 O O . THR A 1 107 ? -5.967 -1.987 13.984 1.00 89.81 107 THR A O 1
ATOM 859 N N . ILE A 1 108 ? -3.808 -2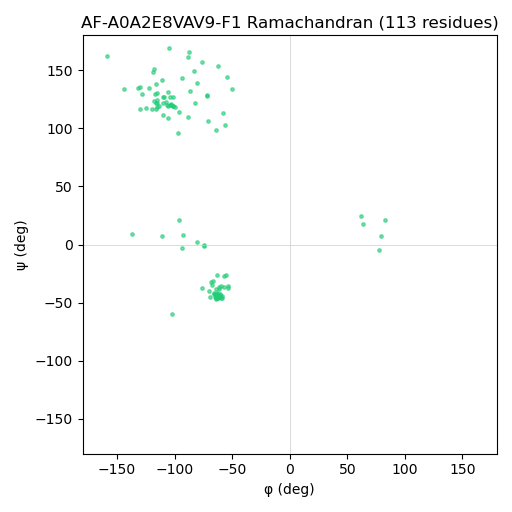.570 14.058 1.00 90.00 108 ILE A N 1
ATOM 860 C CA . ILE A 1 108 ? -3.361 -1.745 12.939 1.00 90.00 108 ILE A CA 1
ATOM 861 C C . ILE A 1 108 ? -3.010 -2.687 11.796 1.00 90.00 108 ILE A C 1
ATOM 863 O O . ILE A 1 108 ? -2.175 -3.572 11.950 1.00 90.00 108 ILE A O 1
ATOM 867 N N . ARG A 1 109 ? -3.646 -2.508 10.640 1.00 92.44 109 ARG A N 1
ATOM 868 C CA . ARG A 1 109 ? -3.346 -3.269 9.428 1.00 92.44 109 ARG A CA 1
ATOM 869 C C . ARG A 1 109 ? -2.907 -2.326 8.323 1.00 92.44 109 ARG A C 1
ATOM 871 O O . ARG A 1 109 ? -3.707 -1.523 7.858 1.00 92.44 109 ARG A O 1
ATOM 878 N N . THR A 1 110 ? -1.672 -2.462 7.871 1.00 91.44 110 THR A N 1
ATOM 879 C CA . THR A 1 110 ? -1.094 -1.648 6.801 1.00 91.44 110 THR A CA 1
ATOM 880 C C . THR A 1 110 ? -0.980 -2.485 5.539 1.00 91.44 110 THR A C 1
ATOM 882 O O . THR A 1 110 ? -0.311 -3.516 5.530 1.00 91.44 110 THR A O 1
ATOM 885 N N . VAL A 1 111 ? -1.639 -2.053 4.471 1.00 91.88 111 VAL A N 1
ATOM 886 C CA . VAL A 1 111 ? -1.683 -2.748 3.184 1.00 91.88 111 VAL A CA 1
ATOM 887 C C . VAL A 1 111 ? -1.002 -1.893 2.136 1.00 91.88 111 VAL A C 1
ATOM 889 O O . VAL A 1 111 ? -1.293 -0.707 2.015 1.00 91.88 111 VAL A O 1
ATOM 892 N N . TRP A 1 112 ? -0.092 -2.505 1.391 1.00 92.12 112 TRP A N 1
ATOM 893 C CA . TRP A 1 112 ? 0.659 -1.844 0.337 1.00 92.12 112 TRP A CA 1
ATOM 894 C C . TRP A 1 112 ? 0.087 -2.260 -1.006 1.00 92.12 112 TRP A C 1
ATOM 896 O O . TRP A 1 112 ? -0.015 -3.453 -1.309 1.00 92.12 112 TRP A O 1
ATOM 906 N N . PHE A 1 113 ? -0.255 -1.263 -1.805 1.00 90.56 113 PHE A N 1
ATOM 907 C CA . PHE A 1 113 ? -0.782 -1.417 -3.144 1.00 90.56 113 PHE A CA 1
ATOM 908 C C . PHE A 1 113 ? 0.148 -0.780 -4.171 1.00 90.56 113 PHE A C 1
ATOM 910 O O . PHE A 1 113 ? 0.827 0.206 -3.879 1.00 90.56 113 PHE A O 1
ATOM 917 N N . LYS A 1 114 ? 0.138 -1.327 -5.384 1.00 88.31 114 LYS A N 1
ATOM 918 C CA . LYS A 1 114 ? 0.794 -0.761 -6.565 1.00 88.31 114 LYS A CA 1
ATOM 919 C C . LYS A 1 114 ? -0.250 -0.453 -7.630 1.00 88.31 114 LYS A C 1
ATOM 921 O O . LYS A 1 114 ? -1.250 -1.164 -7.731 1.00 88.31 114 LYS A O 1
ATOM 926 N N . LYS A 1 115 ? -0.005 0.583 -8.423 1.00 81.75 115 LYS A N 1
ATOM 927 C CA . LYS A 1 115 ? -0.757 0.879 -9.639 1.00 81.75 115 LYS A CA 1
ATOM 928 C C . LYS A 1 115 ? 0.167 1.076 -10.834 1.00 81.75 115 LYS A C 1
ATOM 930 O O . LYS A 1 115 ? 1.312 1.540 -10.623 1.00 81.75 115 LYS A O 1
#

pLDDT: mean 82.63, std 10.02, range [52.31, 95.38]

Foldseek 3Di:
DDPVVVVVVVVVVVVVVVVVVVVVVCVVVCVVPPPPDWFKKKWKWKWKAFPVRDIWIWIWIDRVPPDTDIDTDPDDPVVVVVVVVVVVWDWDDKDWDWDDDPTMIMIMIITMTTD

Radius of gyration: 27.65 Å; Cα contacts (8 Å, |Δi|>4): 167; chains: 1; bounding box: 58×20×84 Å

Secondary structure (DSSP, 8-state):
--HHHHHHHHHHHHHHHHHHHHHHHHHHTTSSS------EEEEEEEEEEETT--EEEEEEEE-SSS-EEEEEE-S-HHHHHHHHHHTTPEEEEEEEEEEE-SSEEEEEEEEEEE-

Sequence (115 aa):
MNPTDRASLFIVGVSLFLIISVGFFFQEQGIFGEQKPPSYLI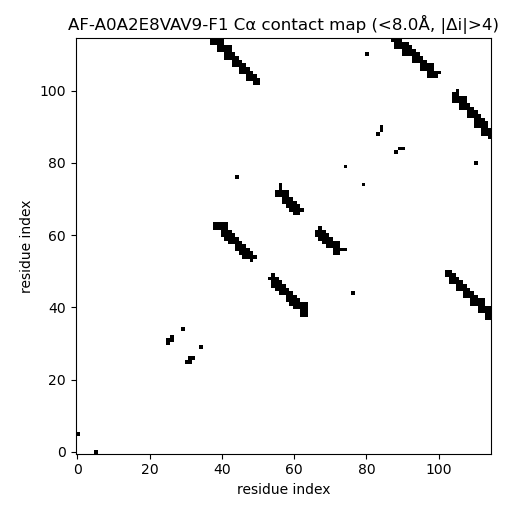VTISLEESISGEKKIVVYEDDGENKINANISSFSSVKIINYYLEKGYEFITVFEEKIFGEKTEKTIRTVWFKK

Solvent-accessible surface area (backbone atoms only — not comparable to full-atom values): 6481 Å² total; per-residue (Å²): 134,56,74,65,60,55,51,52,53,49,53,52,51,53,52,51,52,50,53,51,52,52,51,49,51,39,51,75,70,37,75,80,43,88,71,73,70,76,49,40,38,39,39,36,39,38,38,38,38,37,82,88,69,52,74,47,36,39,37,35,39,34,55,81,78,82,51,76,48,77,46,81,46,93,66,52,75,68,57,56,54,48,54,43,46,77,72,64,36,43,84,73,52,78,49,77,49,79,48,80,55,101,62,36,43,35,40,37,37,40,35,37,30,39,91

Mean predicted aligned error: 12.35 Å

Nearest PDB structures (foldseek):
  6m8s-assembly1_A  TM=5.900E-01  e=5.208E-04  Homo sapiens
  6m8s-assembly1_M  TM=6.335E-01  e=1.404E-03  Homo sapiens
  6qzl-assembly1_A  TM=5.696E-01  e=6.617E-03  Homo sapiens
  6qzl-assembly1_C  TM=5.180E-01  e=2.611E-03  Homo sapiens
  6m8s-assembly1_B  TM=5.360E-01  e=4.853E-03  Homo sapiens